Protein AF-A0A8T4TD80-F1 (afdb_monomer_lite)

Radius of gyration: 13.4 Å; chains: 1; bounding box: 33×19×38 Å

Sequence (73 aa):
MKNPKILVGCPTSFHKEYCLKEYAEAINKLTYKNHDVLLVDNSPEGDYSVKINGLGMPTVKGPYFESARDQKI

Secondary structure (DSSP, 8-state):
-PPPPEEEEEEE-GGGGGGHHHHHHHHHT---SSEEEEEEE--SSSHHHHHHHHTT--EEEPPP-SSGGG---

Foldseek 3Di:
DPPDAEEAEEEDEPVCVVCLLVVLVVVVPDPDDRYHYEYEYQYPDCVVVVVNVVSVGHYDYDHHDPDPVPPDD

Structure (mmCIF, N/CA/C/O backbone):
data_AF-A0A8T4TD80-F1
#
_entry.id   AF-A0A8T4TD80-F1
#
loop_
_atom_site.group_PDB
_atom_site.id
_atom_site.type_symbol
_atom_site.label_atom_id
_atom_site.label_alt_id
_atom_site.label_comp_id
_atom_site.label_asym_id
_atom_site.label_entity_id
_atom_site.label_seq_id
_atom_site.pdbx_PDB_ins_code
_atom_site.Cartn_x
_atom_site.Cartn_y
_atom_site.Cartn_z
_atom_site.occupancy
_atom_site.B_iso_or_equiv
_atom_site.auth_seq_id
_atom_site.auth_comp_id
_atom_site.auth_asym_id
_atom_site.auth_atom_id
_atom_site.pdbx_PDB_model_num
ATOM 1 N N . MET A 1 1 ? -23.132 4.796 19.641 1.00 57.12 1 MET A N 1
ATOM 2 C CA . MET A 1 1 ? -23.328 4.646 18.181 1.00 57.12 1 MET A CA 1
ATOM 3 C C . MET A 1 1 ? -22.244 3.719 17.656 1.00 57.12 1 MET A C 1
ATOM 5 O O . MET A 1 1 ? -21.103 3.874 18.070 1.00 57.12 1 MET A O 1
ATOM 9 N N . LYS A 1 2 ? -22.580 2.714 16.838 1.00 82.25 2 LYS A N 1
ATOM 10 C CA . LYS A 1 2 ? -21.574 1.824 16.237 1.00 82.25 2 LYS A CA 1
ATOM 11 C C . LYS A 1 2 ? -20.913 2.595 15.093 1.00 82.25 2 LYS A C 1
ATOM 13 O O . LYS A 1 2 ? -21.615 3.035 14.190 1.00 82.25 2 LYS A O 1
ATOM 18 N N . ASN A 1 3 ? -19.603 2.810 15.174 1.00 89.12 3 ASN A N 1
ATOM 19 C CA . ASN A 1 3 ? -18.842 3.523 14.145 1.00 89.12 3 ASN A CA 1
ATOM 20 C C . ASN A 1 3 ? -19.091 2.877 12.763 1.00 89.12 3 ASN A C 1
ATOM 22 O O . ASN A 1 3 ? -19.064 1.642 12.693 1.00 89.12 3 ASN A O 1
ATOM 26 N N . PRO A 1 4 ? -19.352 3.644 11.685 1.00 95.19 4 PRO A N 1
ATOM 27 C CA . PRO A 1 4 ? -19.624 3.080 10.359 1.00 95.19 4 PRO A CA 1
ATOM 28 C C . PRO A 1 4 ? -18.450 2.229 9.857 1.00 95.19 4 PRO A C 1
ATOM 30 O O . PRO A 1 4 ? -17.293 2.516 10.153 1.00 95.19 4 PRO A O 1
ATOM 33 N N . LYS A 1 5 ? -18.715 1.158 9.109 1.00 95.81 5 LYS A N 1
ATOM 34 C CA . LYS A 1 5 ? -17.620 0.389 8.505 1.00 95.81 5 LYS A CA 1
ATOM 35 C C . LYS A 1 5 ? -17.083 1.158 7.298 1.00 95.81 5 LYS A C 1
ATOM 37 O O . LYS A 1 5 ? -17.883 1.588 6.472 1.00 95.81 5 LYS A O 1
ATOM 42 N N . ILE A 1 6 ? -15.766 1.333 7.208 1.00 96.25 6 ILE A N 1
ATOM 43 C CA . ILE A 1 6 ? -15.116 2.030 6.086 1.00 96.25 6 ILE A CA 1
ATOM 44 C C . ILE A 1 6 ? -14.122 1.115 5.369 1.00 96.25 6 ILE A C 1
ATOM 46 O O . ILE A 1 6 ? -13.621 0.156 5.951 1.00 96.25 6 ILE A O 1
ATOM 50 N N . LEU A 1 7 ? -13.818 1.434 4.115 1.00 96.25 7 LEU A N 1
ATOM 51 C CA . LEU A 1 7 ? -12.747 0.805 3.349 1.00 96.25 7 LEU A CA 1
ATOM 52 C C . LEU A 1 7 ? -11.703 1.868 3.015 1.00 96.25 7 LEU A C 1
ATOM 54 O O . LEU A 1 7 ? -12.028 2.881 2.396 1.00 96.25 7 LEU A O 1
ATOM 58 N N . VAL A 1 8 ? -10.453 1.624 3.394 1.00 95.56 8 VAL A N 1
ATOM 59 C CA . VAL A 1 8 ? -9.313 2.392 2.897 1.00 95.56 8 VAL A CA 1
ATOM 60 C C . VAL A 1 8 ? -8.874 1.762 1.579 1.00 95.56 8 VAL A C 1
ATOM 62 O O . VAL A 1 8 ? -8.158 0.761 1.562 1.00 95.56 8 VAL A O 1
ATOM 65 N N . GLY A 1 9 ? -9.365 2.325 0.477 1.00 94.12 9 GLY A N 1
ATOM 66 C CA . GLY A 1 9 ? -8.999 1.922 -0.878 1.00 94.12 9 GLY A CA 1
ATOM 67 C C . GLY A 1 9 ? -7.890 2.806 -1.441 1.00 94.12 9 GLY A C 1
ATOM 68 O O . GLY A 1 9 ? -7.986 4.031 -1.358 1.00 94.12 9 GLY A O 1
ATOM 69 N N . CYS A 1 10 ? -6.855 2.207 -2.033 1.00 93.19 10 CYS A N 1
ATOM 70 C CA . CYS A 1 10 ? -5.777 2.960 -2.676 1.00 93.19 10 CYS A CA 1
ATOM 71 C C . CYS A 1 10 ? -5.337 2.315 -4.001 1.00 93.19 10 CYS A C 1
ATOM 73 O O . CYS A 1 10 ? -4.713 1.251 -3.976 1.00 93.19 10 CYS A O 1
ATOM 75 N N . PRO A 1 11 ? -5.624 2.937 -5.161 1.00 91.88 11 PRO A N 1
ATOM 76 C CA . PRO A 1 11 ? -4.967 2.565 -6.405 1.00 91.88 11 PRO A CA 1
ATOM 77 C C . PRO A 1 11 ? -3.505 3.011 -6.356 1.00 91.88 11 PRO A C 1
ATOM 79 O O . PRO A 1 11 ? -3.196 4.158 -6.029 1.00 91.88 11 PRO A O 1
ATOM 82 N N . THR A 1 12 ? -2.599 2.100 -6.678 1.00 92.12 12 THR A N 1
ATOM 83 C CA . THR A 1 12 ? -1.159 2.326 -6.596 1.00 92.12 12 THR A CA 1
ATOM 84 C C . THR A 1 12 ? -0.433 1.672 -7.769 1.00 92.12 12 THR A C 1
ATOM 86 O O . THR A 1 12 ? -0.988 0.848 -8.494 1.00 92.12 12 THR A O 1
ATOM 89 N N . SER A 1 13 ? 0.812 2.073 -7.994 1.00 92.25 13 SER A N 1
ATOM 90 C CA . SER A 1 13 ? 1.703 1.480 -8.989 1.00 92.25 13 SER A CA 1
ATOM 91 C C . SER A 1 13 ? 3.154 1.613 -8.539 1.00 92.25 13 SER A C 1
ATOM 93 O O . SER A 1 13 ? 3.457 2.382 -7.625 1.00 92.25 13 SER A O 1
ATOM 95 N N . PHE A 1 14 ? 4.071 0.911 -9.203 1.00 91.81 14 PHE A N 1
ATOM 96 C CA . PHE A 1 14 ? 5.501 0.913 -8.878 1.00 91.81 14 PHE A CA 1
ATOM 97 C C . PHE A 1 14 ? 6.126 2.318 -8.823 1.00 91.81 14 PHE A C 1
ATOM 99 O O . PHE A 1 14 ? 7.062 2.560 -8.067 1.00 91.81 14 PHE A O 1
ATOM 106 N N . HIS A 1 15 ? 5.565 3.294 -9.545 1.00 90.50 15 HIS A N 1
ATOM 107 C CA . HIS A 1 15 ? 5.976 4.699 -9.459 1.00 90.50 15 HIS A CA 1
ATOM 108 C C . HIS A 1 15 ? 5.821 5.306 -8.053 1.00 90.50 15 HIS A C 1
ATOM 110 O O . HIS A 1 15 ? 6.405 6.350 -7.767 1.00 90.50 15 HIS A O 1
ATOM 116 N N . LYS A 1 16 ? 5.014 4.687 -7.184 1.00 91.56 16 LYS 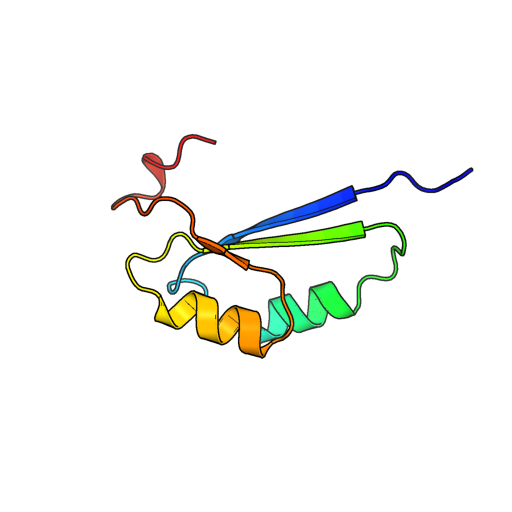A N 1
ATOM 117 C CA . LYS A 1 16 ? 4.766 5.083 -5.791 1.00 91.56 16 LYS A CA 1
ATOM 118 C C . LYS A 1 16 ? 5.512 4.213 -4.782 1.00 91.56 16 LYS A C 1
ATOM 120 O O . LYS A 1 16 ? 5.265 4.310 -3.585 1.00 91.56 16 LYS A O 1
ATOM 125 N N . GLU A 1 17 ? 6.450 3.380 -5.230 1.00 93.44 17 GLU A N 1
ATOM 126 C CA . GLU A 1 17 ? 7.238 2.533 -4.332 1.00 93.44 17 GLU A CA 1
ATOM 127 C C . GLU A 1 17 ? 8.013 3.337 -3.282 1.00 93.44 17 GLU A C 1
ATOM 129 O O . GLU A 1 17 ? 8.125 2.893 -2.142 1.00 93.44 17 GLU A O 1
ATOM 134 N N . TYR A 1 18 ? 8.450 4.551 -3.630 1.00 95.56 18 TYR A N 1
ATOM 135 C CA . TYR A 1 18 ? 9.225 5.429 -2.749 1.00 95.56 18 TYR A CA 1
ATOM 136 C C . TYR A 1 18 ? 8.550 5.755 -1.407 1.00 95.56 18 TYR A C 1
ATOM 138 O O . TYR A 1 18 ? 9.246 6.168 -0.488 1.00 95.56 18 TYR A O 1
ATOM 146 N N . CYS A 1 19 ? 7.223 5.627 -1.297 1.00 95.62 19 CYS A N 1
ATOM 147 C CA . CYS A 1 19 ? 6.476 5.893 -0.064 1.00 95.62 19 CYS A CA 1
ATOM 148 C C . CYS A 1 19 ? 5.683 4.683 0.439 1.00 95.62 19 CYS A C 1
ATOM 150 O O . CYS A 1 19 ? 4.873 4.818 1.357 1.00 95.62 19 CYS A O 1
ATOM 152 N N . LEU A 1 20 ? 5.864 3.505 -0.168 1.00 95.38 20 LEU A N 1
ATOM 153 C CA . LEU A 1 20 ? 5.043 2.336 0.134 1.00 95.38 20 LEU A CA 1
ATOM 154 C C . LEU A 1 20 ? 5.186 1.904 1.603 1.00 95.38 20 LEU A C 1
ATOM 156 O O . LEU A 1 20 ? 4.192 1.558 2.245 1.00 95.38 20 LEU A O 1
ATOM 160 N N . LYS A 1 21 ? 6.408 1.947 2.145 1.00 96.50 21 LYS A N 1
ATOM 161 C CA . LYS A 1 21 ? 6.684 1.552 3.529 1.00 96.50 21 LYS A CA 1
ATOM 162 C C . LYS A 1 21 ? 6.024 2.510 4.520 1.00 96.50 21 LYS A C 1
ATOM 164 O O . LYS A 1 21 ? 5.290 2.072 5.400 1.00 96.50 21 LYS A O 1
ATOM 169 N N . GLU A 1 22 ? 6.243 3.808 4.350 1.00 97.75 22 GLU A N 1
ATOM 170 C CA . GLU A 1 22 ? 5.676 4.858 5.194 1.00 97.75 22 GLU A CA 1
ATOM 171 C C . GLU A 1 22 ? 4.146 4.848 5.125 1.00 97.75 22 GLU A C 1
ATOM 173 O O . GLU A 1 22 ? 3.474 5.014 6.144 1.00 97.75 22 GLU A O 1
ATOM 178 N N . TYR A 1 23 ? 3.590 4.595 3.937 1.00 96.50 23 TYR A N 1
ATOM 179 C CA . TYR A 1 23 ? 2.155 4.439 3.740 1.00 96.50 23 TYR A CA 1
ATOM 180 C C . TYR A 1 23 ? 1.606 3.240 4.525 1.00 96.50 23 TYR A C 1
ATOM 182 O O . TYR A 1 23 ? 0.666 3.401 5.303 1.00 96.50 23 TYR A O 1
ATOM 190 N N . ALA A 1 24 ? 2.213 2.056 4.388 1.00 95.81 24 ALA A N 1
ATOM 191 C CA . ALA A 1 24 ? 1.799 0.861 5.124 1.00 95.81 24 ALA A CA 1
ATOM 192 C C . ALA A 1 24 ? 1.885 1.067 6.648 1.00 95.81 24 ALA A C 1
ATOM 194 O O . ALA A 1 24 ? 0.956 0.730 7.383 1.00 95.81 24 ALA A O 1
ATOM 195 N N . GLU A 1 25 ? 2.963 1.688 7.136 1.00 96.56 25 GLU A N 1
ATOM 196 C CA . GLU A 1 25 ? 3.112 2.029 8.553 1.00 96.56 25 GLU A CA 1
ATOM 197 C C . GLU A 1 25 ? 2.027 2.992 9.048 1.00 96.56 25 GLU A C 1
ATOM 199 O O . GLU A 1 25 ? 1.527 2.828 10.163 1.00 96.56 25 GLU A O 1
ATOM 204 N N . ALA A 1 26 ? 1.658 3.994 8.248 1.00 96.38 26 ALA A N 1
ATOM 205 C CA . ALA A 1 26 ? 0.610 4.945 8.598 1.00 96.38 26 ALA A CA 1
ATOM 206 C C . ALA A 1 26 ? -0.769 4.273 8.666 1.00 96.38 26 ALA A C 1
ATOM 208 O O . ALA A 1 26 ? -1.508 4.500 9.626 1.00 96.38 26 ALA A O 1
ATOM 209 N N . ILE A 1 27 ? -1.092 3.404 7.701 1.00 95.00 27 ILE A N 1
ATOM 210 C CA . ILE A 1 27 ? -2.350 2.647 7.699 1.00 95.00 27 ILE A CA 1
ATOM 211 C C . ILE A 1 27 ? -2.437 1.716 8.913 1.00 95.00 27 ILE A C 1
ATOM 213 O O . ILE A 1 27 ? -3.444 1.716 9.619 1.00 95.00 27 ILE A O 1
ATOM 217 N N . ASN A 1 28 ? -1.355 1.008 9.240 1.00 92.06 28 ASN A N 1
ATOM 218 C CA . ASN A 1 28 ? -1.304 0.133 10.415 1.00 92.06 28 ASN A CA 1
ATOM 219 C C . ASN A 1 28 ? -1.467 0.886 11.749 1.00 92.06 28 ASN A C 1
ATOM 221 O O . ASN A 1 28 ? -1.879 0.298 12.750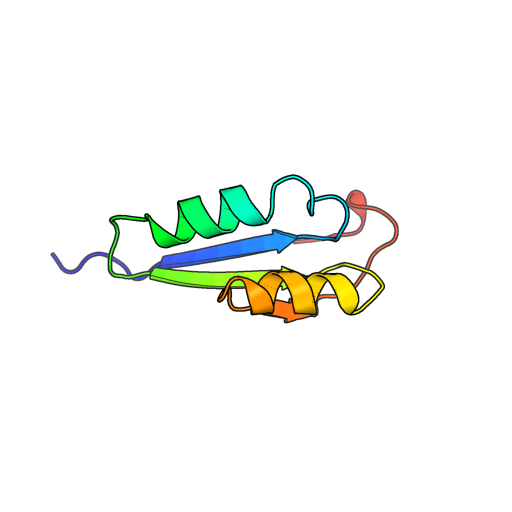 1.00 92.06 28 ASN A O 1
ATOM 225 N N . LYS A 1 29 ? -1.169 2.190 11.781 1.00 95.94 29 LYS A N 1
ATOM 226 C CA . LYS A 1 29 ? -1.319 3.053 12.964 1.00 95.94 29 LYS A CA 1
ATOM 227 C C . LYS A 1 29 ? -2.695 3.723 13.061 1.00 95.94 29 LYS A C 1
ATOM 229 O O . LYS A 1 29 ? -2.923 4.481 14.006 1.00 95.94 29 LYS A O 1
ATOM 234 N N . LEU A 1 30 ? -3.626 3.458 12.137 1.00 95.25 30 LEU A N 1
ATOM 235 C CA . LEU A 1 30 ? -4.974 4.022 12.200 1.00 95.25 30 LEU A CA 1
ATOM 236 C C . LEU A 1 30 ? -5.674 3.637 13.511 1.00 95.25 30 LEU A C 1
ATOM 238 O O . LEU A 1 30 ? -5.807 2.471 13.885 1.00 95.25 30 LEU A O 1
ATOM 242 N N . THR A 1 31 ? -6.172 4.647 14.222 1.00 95.69 31 THR A N 1
ATOM 243 C CA . THR A 1 31 ? -6.872 4.461 15.500 1.00 95.69 31 THR A CA 1
ATOM 244 C C . THR A 1 31 ? -8.328 4.025 15.312 1.00 95.69 31 THR A C 1
ATOM 246 O O . THR A 1 31 ? -8.928 3.454 16.226 1.00 95.69 31 THR A O 1
ATOM 249 N N . TYR A 1 32 ? -8.893 4.238 14.120 1.00 94.81 32 TYR A N 1
ATOM 250 C CA . TYR A 1 32 ? -10.248 3.831 13.766 1.00 94.81 32 TYR A CA 1
ATOM 251 C C . TYR A 1 32 ? -10.347 2.309 13.639 1.00 94.81 32 TYR A C 1
ATOM 253 O O . TYR A 1 32 ? -9.672 1.716 12.814 1.00 94.81 32 TYR A O 1
ATOM 261 N N . LYS A 1 33 ? -11.194 1.646 14.431 1.00 92.38 33 LYS A N 1
ATOM 262 C CA . LYS A 1 33 ? -11.197 0.170 14.497 1.00 92.38 33 LYS A CA 1
ATOM 263 C C . LYS A 1 33 ? -12.059 -0.535 13.449 1.00 92.38 33 LYS A C 1
ATOM 265 O O . LYS A 1 33 ? -11.807 -1.697 13.170 1.00 92.38 33 LYS A O 1
ATOM 270 N N . ASN A 1 34 ? -13.072 0.126 12.887 1.00 96.19 34 ASN A N 1
ATOM 271 C CA . ASN A 1 34 ? -14.029 -0.515 11.978 1.00 96.19 34 ASN A CA 1
ATOM 272 C C . ASN A 1 34 ? -13.684 -0.245 10.505 1.00 96.19 34 ASN A C 1
ATOM 274 O O . ASN A 1 34 ? -14.476 0.366 9.786 1.00 96.19 34 ASN A O 1
ATOM 278 N N . HIS A 1 35 ? -12.482 -0.635 10.081 1.00 95.88 35 HIS A N 1
ATOM 279 C CA . HIS A 1 35 ? -12.036 -0.452 8.703 1.00 95.88 35 HIS A CA 1
ATOM 280 C C . HIS A 1 35 ? -11.446 -1.727 8.107 1.00 95.88 35 HIS A C 1
ATOM 282 O O . HIS A 1 35 ? -10.840 -2.521 8.820 1.00 95.88 35 HIS A O 1
ATOM 288 N N . ASP A 1 36 ? -11.601 -1.860 6.795 1.00 96.25 36 ASP A N 1
ATOM 289 C CA . ASP A 1 36 ? -10.807 -2.764 5.967 1.00 96.25 36 ASP A CA 1
ATOM 290 C C . ASP A 1 36 ? -9.823 -1.938 5.124 1.00 96.25 36 ASP A C 1
ATOM 292 O O . ASP A 1 36 ? -9.994 -0.725 4.951 1.00 96.25 36 ASP A O 1
ATOM 296 N N . VAL A 1 37 ? -8.808 -2.597 4.569 1.00 96.12 37 VAL A N 1
ATOM 297 C CA . VAL A 1 37 ? -7.807 -1.984 3.687 1.00 96.12 37 VAL A CA 1
ATOM 298 C C . VAL A 1 37 ? -7.692 -2.814 2.416 1.00 96.12 37 VAL A C 1
ATOM 300 O O . VAL A 1 37 ? -7.639 -4.041 2.490 1.00 96.12 37 VAL A O 1
ATOM 303 N N . LEU A 1 38 ? -7.633 -2.149 1.262 1.00 96.06 38 LEU A N 1
ATOM 304 C CA . LEU A 1 38 ? -7.368 -2.794 -0.020 1.00 96.06 38 LEU A CA 1
ATOM 305 C C . LEU A 1 38 ? -6.552 -1.875 -0.929 1.00 96.06 38 LEU A C 1
ATOM 307 O O . LEU A 1 38 ? -6.983 -0.772 -1.274 1.00 96.06 38 LEU A O 1
ATOM 311 N N . LEU A 1 39 ? -5.389 -2.356 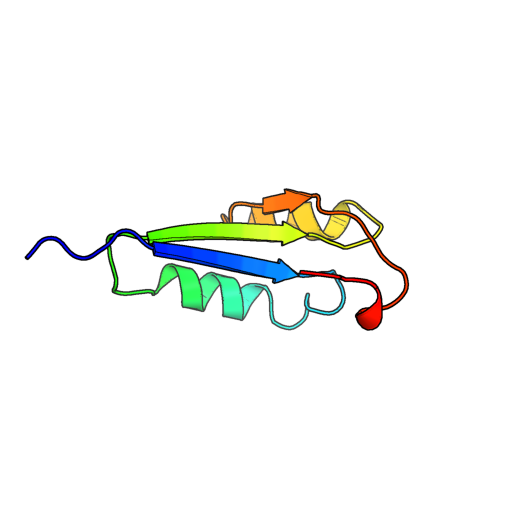-1.354 1.00 94.94 39 LEU A N 1
ATOM 312 C CA . LEU A 1 39 ? -4.581 -1.709 -2.377 1.00 94.94 39 LEU A CA 1
ATOM 313 C C . LEU A 1 39 ? -4.880 -2.346 -3.736 1.00 94.94 39 LEU A C 1
ATOM 315 O O . LEU A 1 39 ? -5.064 -3.557 -3.854 1.00 94.94 39 LEU A O 1
ATOM 319 N N . VAL A 1 40 ? -4.943 -1.518 -4.773 1.00 93.50 40 VAL A N 1
ATOM 320 C CA . VAL A 1 40 ? -5.136 -1.969 -6.153 1.00 93.50 40 VAL A CA 1
ATOM 321 C C . VAL A 1 40 ? -3.860 -1.658 -6.915 1.00 93.50 40 VAL A C 1
ATOM 323 O O . VAL A 1 40 ? -3.565 -0.495 -7.179 1.00 93.50 40 VAL A O 1
ATOM 326 N N . ASP A 1 41 ? -3.080 -2.690 -7.224 1.00 92.31 41 ASP A N 1
ATOM 327 C CA . ASP A 1 41 ? -1.844 -2.548 -7.984 1.00 92.31 41 ASP A CA 1
ATOM 328 C C . ASP A 1 41 ? -2.143 -2.503 -9.487 1.00 92.31 41 ASP A C 1
ATOM 330 O O . ASP A 1 41 ? -2.471 -3.519 -10.104 1.00 92.31 41 ASP A O 1
ATOM 334 N N . ASN A 1 42 ? -1.963 -1.318 -10.064 1.00 89.88 42 ASN A N 1
ATOM 335 C CA . ASN A 1 42 ? -2.084 -1.039 -11.490 1.00 89.88 42 ASN A CA 1
ATOM 336 C C . ASN A 1 42 ? -0.711 -0.981 -12.171 1.00 89.88 42 ASN A C 1
ATOM 338 O O . ASN A 1 42 ? -0.563 -0.276 -13.156 1.00 89.88 42 ASN A O 1
ATOM 342 N N . SER A 1 43 ? 0.333 -1.622 -11.647 1.00 87.81 43 SER A N 1
ATOM 343 C CA . SER A 1 43 ? 1.623 -1.733 -12.348 1.00 87.81 43 SER A CA 1
ATOM 344 C C . SER A 1 43 ? 1.504 -2.684 -13.546 1.00 87.81 43 SER A C 1
ATOM 346 O O . SER A 1 43 ? 0.676 -3.592 -13.500 1.00 87.81 43 SER A O 1
ATOM 348 N N . PRO A 1 44 ? 2.332 -2.560 -14.593 1.00 84.31 44 PRO A N 1
ATOM 349 C CA . PRO A 1 44 ? 2.322 -3.526 -15.694 1.00 84.31 44 PRO A CA 1
ATOM 350 C C . PRO A 1 44 ? 2.773 -4.925 -15.237 1.00 84.31 44 PRO A C 1
ATOM 352 O O . PRO A 1 44 ? 2.249 -5.933 -15.702 1.00 84.31 44 PRO A O 1
ATOM 355 N N . GLU A 1 45 ? 3.692 -4.990 -14.269 1.00 80.25 45 GLU A N 1
ATOM 356 C CA . GLU A 1 45 ? 4.315 -6.229 -13.788 1.00 80.25 45 GLU A CA 1
ATOM 357 C C . GLU A 1 45 ? 3.869 -6.608 -12.363 1.00 80.25 45 GLU A C 1
ATOM 359 O O . GLU A 1 45 ? 3.238 -5.818 -11.656 1.00 80.25 45 GLU A O 1
ATOM 364 N N . GLY A 1 46 ? 4.156 -7.845 -11.939 1.00 76.88 46 GLY A N 1
ATOM 365 C CA . GLY A 1 46 ? 3.738 -8.403 -10.643 1.00 76.88 46 GLY A CA 1
ATOM 366 C C . GLY A 1 46 ? 4.611 -8.012 -9.443 1.00 76.88 46 GLY A C 1
ATOM 367 O O . GLY A 1 46 ? 4.148 -8.102 -8.304 1.00 76.88 46 GLY A O 1
ATOM 368 N N . ASP A 1 47 ? 5.834 -7.537 -9.673 1.00 86.00 47 ASP A N 1
ATOM 369 C CA . ASP A 1 47 ? 6.848 -7.313 -8.632 1.00 86.00 47 ASP A CA 1
ATOM 370 C C . ASP A 1 47 ? 6.407 -6.332 -7.541 1.00 86.00 47 ASP A C 1
ATOM 372 O O . ASP A 1 47 ? 6.739 -6.497 -6.365 1.00 86.00 47 ASP A O 1
ATOM 376 N N . TYR A 1 48 ? 5.609 -5.324 -7.901 1.00 91.38 48 TYR A N 1
ATOM 377 C CA . TYR A 1 48 ? 5.128 -4.340 -6.937 1.00 91.38 48 TYR A CA 1
ATOM 378 C C . TYR A 1 48 ? 4.104 -4.938 -5.962 1.00 91.38 48 TYR A C 1
ATOM 380 O O . TYR A 1 48 ? 4.213 -4.731 -4.754 1.00 91.38 48 TYR A O 1
ATOM 388 N N . SER A 1 49 ? 3.173 -5.766 -6.446 1.00 90.94 49 SER A N 1
ATOM 389 C CA . SER A 1 49 ? 2.203 -6.463 -5.588 1.00 90.94 49 SER A CA 1
ATOM 390 C C . SER A 1 49 ? 2.866 -7.382 -4.553 1.00 90.94 49 SER A C 1
ATOM 392 O O . SER A 1 49 ? 2.407 -7.460 -3.413 1.00 90.94 49 SER A O 1
ATOM 394 N N . VAL A 1 50 ? 3.996 -8.012 -4.901 1.00 92.19 50 VAL A N 1
ATOM 395 C CA . VAL A 1 50 ? 4.792 -8.832 -3.973 1.00 92.19 50 VAL A CA 1
ATOM 396 C C . VAL A 1 50 ? 5.349 -7.978 -2.834 1.00 92.19 50 VAL A C 1
ATOM 398 O O . VAL A 1 50 ? 5.257 -8.377 -1.673 1.00 92.19 50 VAL A O 1
ATOM 401 N N . LYS A 1 51 ? 5.864 -6.778 -3.136 1.00 94.06 51 LYS A N 1
ATOM 402 C CA . LYS A 1 51 ? 6.364 -5.840 -2.117 1.00 94.06 51 LYS A CA 1
ATOM 403 C C . LYS A 1 51 ? 5.247 -5.364 -1.192 1.00 94.06 51 LYS A C 1
ATOM 405 O O . LYS A 1 51 ? 5.442 -5.333 0.020 1.00 94.06 51 LYS A O 1
ATOM 410 N N . ILE A 1 52 ? 4.074 -5.039 -1.743 1.00 94.38 52 ILE A N 1
ATOM 411 C CA . ILE A 1 52 ? 2.919 -4.611 -0.942 1.00 94.38 52 ILE A CA 1
ATOM 412 C C . ILE A 1 52 ? 2.475 -5.735 0.008 1.00 94.38 52 ILE A C 1
ATOM 414 O O . ILE A 1 52 ? 2.325 -5.509 1.211 1.00 94.38 52 ILE A O 1
ATOM 418 N N . ASN A 1 53 ? 2.346 -6.961 -0.505 1.00 93.06 53 ASN A N 1
ATOM 419 C CA . ASN A 1 53 ? 1.994 -8.129 0.302 1.00 93.06 53 ASN A CA 1
ATOM 420 C C . ASN A 1 53 ? 3.052 -8.426 1.378 1.00 93.06 53 ASN A C 1
ATOM 422 O O . ASN A 1 53 ? 2.703 -8.782 2.502 1.00 93.06 53 ASN A O 1
ATOM 426 N N . GLY A 1 54 ? 4.338 -8.224 1.071 1.00 94.62 54 GLY A N 1
ATOM 427 C CA . GLY A 1 54 ? 5.441 -8.358 2.029 1.00 94.62 54 GLY A CA 1
ATOM 428 C C . GLY A 1 54 ? 5.366 -7.388 3.216 1.00 94.62 54 GLY A C 1
ATOM 429 O O . GLY A 1 54 ? 5.936 -7.670 4.267 1.00 94.62 54 GLY A O 1
ATOM 430 N N . LEU A 1 55 ? 4.624 -6.283 3.086 1.00 95.00 55 LEU A N 1
ATOM 431 C CA . LEU A 1 55 ? 4.338 -5.334 4.170 1.00 95.00 55 LEU A CA 1
ATOM 432 C C . LEU A 1 55 ? 3.033 -5.650 4.922 1.00 95.00 55 LEU A C 1
ATOM 434 O O . LEU A 1 55 ? 2.608 -4.867 5.770 1.00 95.00 55 LEU A O 1
ATOM 438 N N . GLY A 1 56 ? 2.391 -6.783 4.620 1.00 93.88 56 GLY A N 1
ATOM 439 C CA . GLY A 1 56 ? 1.145 -7.217 5.257 1.00 93.88 56 GLY A CA 1
ATOM 440 C C . GLY A 1 56 ? -0.103 -6.480 4.766 1.00 93.88 56 GLY A C 1
ATOM 441 O O . GLY A 1 56 ? -1.133 -6.520 5.434 1.00 93.88 56 GLY A O 1
ATOM 442 N N . MET A 1 57 ? -0.026 -5.802 3.619 1.00 94.69 57 MET A N 1
ATOM 443 C CA . MET A 1 57 ? -1.120 -4.996 3.078 1.00 94.69 57 MET A CA 1
ATOM 444 C C . MET A 1 57 ? -1.905 -5.787 2.017 1.00 94.69 57 MET A C 1
ATOM 446 O O . MET A 1 57 ? -1.303 -6.220 1.031 1.00 94.69 57 MET A O 1
ATOM 450 N N . PRO A 1 58 ? -3.237 -5.960 2.154 1.00 95.00 58 PRO A N 1
ATOM 451 C CA . PRO A 1 58 ? -4.043 -6.666 1.160 1.00 95.00 58 PRO A CA 1
ATOM 452 C C . PRO A 1 58 ? -3.996 -5.963 -0.197 1.00 95.00 58 PRO A C 1
ATOM 454 O O . PRO A 1 58 ? -4.269 -4.764 -0.281 1.00 95.00 58 PRO A O 1
ATOM 457 N N . THR A 1 59 ? -3.680 -6.710 -1.257 1.00 94.50 59 THR A N 1
ATOM 458 C CA . THR A 1 59 ? -3.565 -6.175 -2.620 1.00 94.50 59 THR A CA 1
ATOM 459 C C . THR A 1 59 ? -4.284 -7.042 -3.638 1.00 94.50 59 THR A C 1
ATOM 461 O O . THR A 1 59 ? -4.220 -8.268 -3.580 1.00 94.50 59 THR A O 1
ATOM 464 N N . VAL A 1 60 ? -4.918 -6.396 -4.614 1.00 93.38 60 VAL A N 1
ATOM 465 C CA . VAL A 1 60 ? -5.433 -7.028 -5.835 1.00 93.38 60 VAL A CA 1
ATOM 466 C C . VAL A 1 60 ? -4.799 -6.391 -7.065 1.00 93.38 60 VAL A C 1
ATOM 468 O O . VAL A 1 60 ? -4.391 -5.230 -7.032 1.00 93.38 60 VAL A O 1
ATOM 471 N N . LYS A 1 61 ? -4.725 -7.147 -8.162 1.00 89.81 61 LYS A N 1
ATOM 472 C CA . LYS A 1 61 ? -4.249 -6.622 -9.441 1.00 89.81 61 LYS A CA 1
ATOM 473 C C . LYS A 1 61 ? -5.381 -5.890 -10.154 1.00 89.81 61 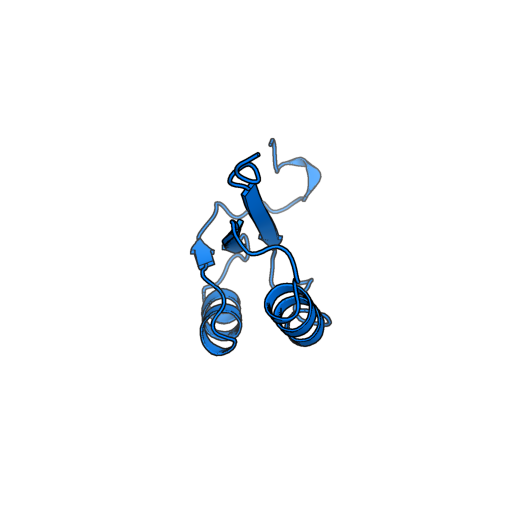LYS A C 1
ATOM 475 O O . LYS A 1 61 ? -6.448 -6.465 -10.362 1.00 89.81 61 LYS A O 1
ATOM 480 N N . GLY A 1 62 ? -5.138 -4.639 -10.520 1.00 86.06 62 GLY A N 1
ATOM 481 C CA . GLY A 1 62 ? -6.022 -3.872 -11.385 1.00 86.06 62 GLY A CA 1
ATOM 482 C C . GLY A 1 62 ? -5.510 -3.812 -12.828 1.00 86.06 62 GLY A C 1
ATOM 483 O O . GLY A 1 62 ? -4.397 -4.260 -13.122 1.00 86.06 62 GLY A O 1
ATOM 484 N N . PRO A 1 63 ? -6.322 -3.278 -13.752 1.00 82.62 63 PRO A N 1
ATOM 485 C CA . PRO A 1 63 ? -5.894 -3.034 -15.123 1.00 82.62 63 PRO A CA 1
ATOM 486 C C . PRO A 1 63 ? -4.759 -1.996 -15.179 1.00 82.62 63 PRO A C 1
ATOM 488 O O . PRO A 1 63 ? -4.830 -0.941 -14.545 1.00 82.62 63 PRO A O 1
ATOM 491 N N . TYR A 1 64 ? -3.720 -2.291 -15.965 1.00 81.38 64 TYR A N 1
ATOM 492 C CA . TYR A 1 64 ? -2.679 -1.322 -16.309 1.00 81.38 64 TYR A CA 1
ATOM 493 C C . TYR A 1 64 ? -3.151 -0.434 -17.461 1.00 81.38 64 TYR A C 1
ATOM 495 O O . TYR A 1 64 ? -3.733 -0.917 -18.432 1.00 81.38 64 TYR A O 1
ATOM 503 N N . PHE A 1 65 ? -2.847 0.857 -17.363 1.00 79.81 65 PHE A N 1
ATOM 504 C CA . PHE A 1 65 ? -3.052 1.828 -18.429 1.00 79.81 65 PHE A CA 1
ATOM 505 C C . PHE A 1 65 ? -1.771 2.638 -18.607 1.00 79.81 65 PHE A C 1
ATOM 507 O O . PHE A 1 65 ? -1.118 2.978 -17.619 1.00 79.81 65 PHE A O 1
ATOM 514 N N . GLU A 1 66 ? -1.427 2.973 -19.851 1.00 76.94 66 GLU A N 1
ATOM 515 C CA . GLU A 1 66 ? -0.209 3.734 -20.159 1.00 76.94 66 GLU A CA 1
ATOM 516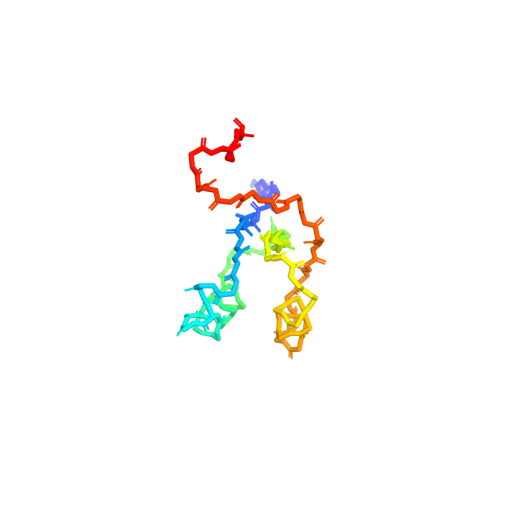 C C . GLU A 1 66 ? -0.234 5.145 -19.562 1.00 76.94 66 GLU A C 1
ATOM 518 O O . GLU A 1 66 ? 0.808 5.666 -19.162 1.00 76.94 66 GLU A O 1
ATOM 523 N N . SER A 1 67 ? -1.415 5.763 -19.454 1.00 76.00 67 SER A N 1
ATOM 524 C CA . SER A 1 67 ? -1.562 7.085 -18.858 1.00 76.00 67 SER A CA 1
ATOM 525 C C . SER A 1 67 ? -2.522 7.086 -17.669 1.00 76.00 67 SER A C 1
ATOM 527 O O . SER A 1 67 ? -3.546 6.402 -17.643 1.00 76.00 67 SER A O 1
ATOM 529 N N . ALA A 1 68 ? -2.224 7.932 -16.678 1.00 69.00 68 ALA A N 1
ATOM 530 C CA . ALA A 1 68 ? -3.107 8.151 -15.531 1.00 69.00 68 ALA A CA 1
ATOM 531 C C . ALA A 1 68 ? -4.471 8.737 -15.940 1.00 69.00 68 ALA A C 1
ATOM 533 O O . ALA A 1 68 ? -5.448 8.579 -15.219 1.00 69.00 68 ALA A O 1
ATOM 534 N N . ARG A 1 69 ? -4.552 9.402 -17.102 1.00 71.69 69 ARG A N 1
ATOM 535 C CA . ARG A 1 69 ? -5.797 9.974 -17.631 1.00 71.69 69 ARG A CA 1
ATOM 536 C C . ARG A 1 69 ? -6.762 8.899 -18.139 1.00 71.69 69 ARG A C 1
ATOM 538 O O . ARG A 1 69 ? -7.967 9.141 -18.171 1.00 71.69 69 ARG A O 1
ATOM 545 N N . ASP A 1 70 ? -6.245 7.730 -18.504 1.00 67.44 70 ASP A N 1
ATOM 546 C CA . ASP A 1 70 ? -7.048 6.608 -18.996 1.00 67.44 70 ASP A CA 1
ATOM 547 C C . ASP A 1 70 ? -7.659 5.783 -17.854 1.00 67.44 70 ASP A C 1
ATOM 549 O O . ASP A 1 70 ? -8.580 4.996 -18.080 1.00 67.44 70 ASP A O 1
ATOM 553 N N . GLN A 1 71 ? -7.213 6.016 -16.614 1.00 63.66 71 GLN A N 1
ATOM 554 C CA . GLN A 1 71 ? -7.844 5.485 -15.409 1.00 63.66 71 GLN A CA 1
ATOM 555 C C . GLN A 1 71 ? -9.182 6.203 -15.175 1.00 63.66 71 GLN A C 1
ATOM 557 O O . GLN A 1 71 ? -9.265 7.196 -14.453 1.00 63.66 71 GLN A O 1
ATOM 562 N N . LYS A 1 72 ? -10.251 5.714 -15.812 1.00 57.06 72 LYS A N 1
ATOM 563 C CA . LYS A 1 72 ? -11.624 6.129 -15.499 1.00 57.06 72 LYS A CA 1
ATOM 564 C C . LYS A 1 72 ? -12.076 5.402 -14.232 1.00 57.06 72 LYS A C 1
ATOM 566 O O . LYS A 1 72 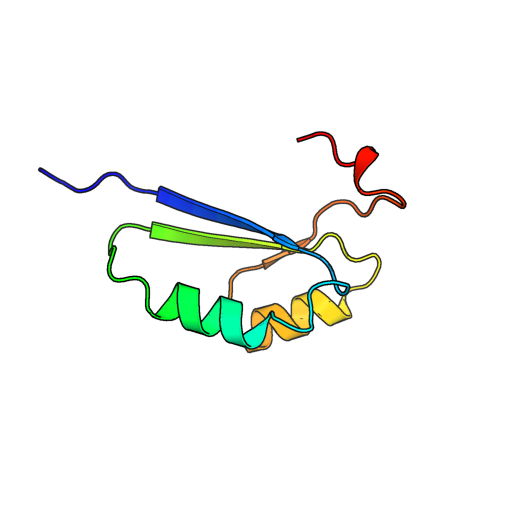? -12.293 4.193 -14.272 1.00 57.06 72 LYS A O 1
ATOM 571 N N . ILE A 1 73 ? -12.155 6.143 -13.129 1.00 53.06 73 ILE A N 1
ATOM 572 C CA . ILE A 1 73 ? -12.804 5.724 -11.877 1.00 53.06 73 ILE A CA 1
ATOM 573 C C . ILE A 1 73 ? -14.308 5.960 -12.008 1.00 53.06 73 ILE A C 1
ATOM 575 O O . ILE A 1 73 ? -14.671 7.032 -12.549 1.00 53.06 73 ILE A O 1
#

pLDDT: mean 89.09, std 10.2, range [53.06, 97.75]